Protein AF-A0ABD5Y7E5-F1 (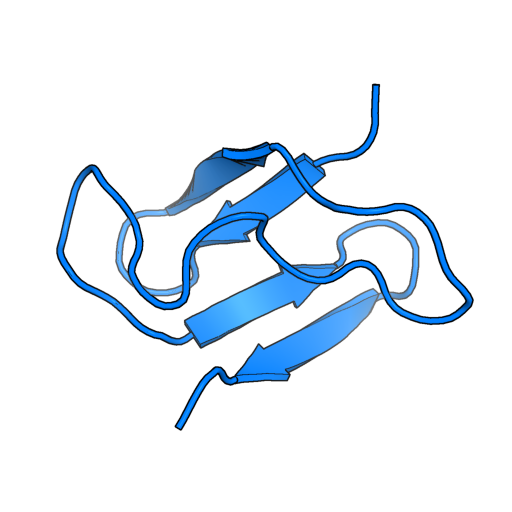afdb_monomer_lite)

Foldseek 3Di:
DFWWAQPVPRDIADFDDDLATDHPDCADPVPRGQWTARPVNRDIDGRD

Structure (mmCIF, N/CA/C/O backbone):
data_AF-A0ABD5Y7E5-F1
#
_entry.id   AF-A0ABD5Y7E5-F1
#
loop_
_atom_site.group_PDB
_atom_site.id
_atom_site.type_symbol
_atom_site.label_atom_id
_atom_site.label_alt_id
_atom_site.label_comp_id
_atom_site.label_asym_id
_atom_site.label_entity_id
_atom_site.label_seq_id
_atom_site.pdbx_PDB_ins_code
_atom_site.Cartn_x
_atom_site.Cartn_y
_atom_site.Cartn_z
_atom_site.occupancy
_atom_site.B_iso_or_equiv
_atom_site.auth_seq_id
_atom_site.auth_comp_id
_atom_site.auth_asym_id
_atom_site.auth_atom_id
_atom_site.pdbx_PDB_model_num
ATOM 1 N N . MET A 1 1 ? 5.913 10.979 -4.993 1.00 69.06 1 MET A N 1
ATOM 2 C CA . MET A 1 1 ? 5.516 10.347 -3.722 1.00 69.06 1 MET A CA 1
ATOM 3 C C . MET A 1 1 ? 4.622 9.193 -4.106 1.00 69.06 1 MET A C 1
ATOM 5 O O . MET A 1 1 ? 3.654 9.430 -4.817 1.00 69.06 1 MET A O 1
ATOM 9 N N . ASP A 1 2 ? 5.018 7.975 -3.765 1.00 88.62 2 ASP A N 1
ATOM 10 C CA . ASP A 1 2 ? 4.337 6.763 -4.210 1.00 88.62 2 ASP A CA 1
ATOM 11 C C . ASP A 1 2 ? 3.148 6.454 -3.301 1.00 88.62 2 ASP A C 1
ATOM 13 O O . ASP A 1 2 ? 3.225 6.608 -2.079 1.00 88.62 2 ASP A O 1
ATOM 17 N N . LEU A 1 3 ? 2.031 6.065 -3.913 1.00 92.31 3 LEU A N 1
ATOM 18 C CA . LEU A 1 3 ? 0.771 5.803 -3.231 1.00 92.31 3 LEU A CA 1
ATOM 19 C C . LEU A 1 3 ? 0.207 4.466 -3.700 1.00 92.31 3 LEU A C 1
ATOM 21 O O . LEU A 1 3 ? 0.345 4.091 -4.862 1.00 92.31 3 LEU A O 1
ATOM 25 N N . VAL A 1 4 ? -0.472 3.781 -2.790 1.00 94.81 4 VAL A N 1
ATOM 26 C CA . VAL A 1 4 ? -1.361 2.663 -3.109 1.00 94.81 4 VAL A CA 1
ATOM 27 C C . VAL A 1 4 ? -2.766 3.007 -2.641 1.00 94.81 4 VAL A C 1
ATOM 29 O O . VAL A 1 4 ? -2.950 3.748 -1.673 1.00 94.81 4 VAL A O 1
ATOM 32 N N . MET A 1 5 ? -3.772 2.491 -3.332 1.00 95.56 5 MET A N 1
ATOM 33 C CA . MET A 1 5 ? -5.169 2.685 -2.964 1.00 95.56 5 MET A CA 1
ATOM 34 C C . MET A 1 5 ? -5.628 1.528 -2.084 1.00 95.56 5 MET A C 1
ATOM 36 O O . MET A 1 5 ? -5.587 0.376 -2.503 1.00 95.56 5 MET A O 1
ATOM 40 N N . CYS A 1 6 ? -6.111 1.814 -0.881 1.00 96.38 6 CYS A N 1
ATOM 41 C CA . CYS A 1 6 ? -6.766 0.818 -0.046 1.00 96.38 6 CYS A CA 1
ATOM 42 C C . CYS A 1 6 ? -8.040 0.311 -0.736 1.00 96.38 6 CYS A C 1
ATOM 44 O O . CYS A 1 6 ? -8.940 1.091 -1.040 1.00 96.38 6 CYS A O 1
ATOM 46 N N . LEU A 1 7 ? -8.168 -1.002 -0.911 1.00 95.75 7 LEU A N 1
ATOM 47 C CA . LEU A 1 7 ? -9.343 -1.628 -1.523 1.00 95.75 7 LEU A CA 1
ATOM 48 C C . LEU A 1 7 ? -10.552 -1.689 -0.581 1.00 95.75 7 LEU A C 1
ATOM 50 O O . LEU A 1 7 ? -11.677 -1.788 -1.055 1.00 95.75 7 LEU A O 1
ATOM 54 N N . GLY A 1 8 ? -10.336 -1.612 0.737 1.00 95.12 8 GLY A N 1
ATOM 55 C CA . GLY A 1 8 ? -11.422 -1.577 1.722 1.00 95.12 8 GLY A CA 1
ATOM 56 C C . GLY A 1 8 ? -12.226 -0.270 1.716 1.00 95.12 8 GLY A C 1
ATOM 57 O O . GLY A 1 8 ? -13.451 -0.306 1.674 1.00 95.12 8 GLY A O 1
ATOM 58 N N . CYS A 1 9 ? -11.550 0.885 1.753 1.00 96.31 9 CYS A N 1
ATOM 59 C CA . CYS A 1 9 ? -12.202 2.198 1.868 1.00 96.31 9 CYS A CA 1
ATOM 60 C C . CYS A 1 9 ? -11.905 3.179 0.721 1.00 96.31 9 CYS A C 1
ATOM 62 O O . CYS A 1 9 ? -12.390 4.308 0.752 1.00 96.31 9 CYS A O 1
ATOM 64 N N . GLY A 1 10 ? -11.080 2.806 -0.262 1.00 95.31 10 GLY A N 1
ATOM 65 C CA . GLY A 1 10 ? -10.694 3.671 -1.386 1.00 95.31 10 GLY A CA 1
ATOM 66 C C . GLY A 1 10 ? -9.715 4.797 -1.034 1.00 95.31 10 GLY A C 1
ATOM 67 O O . GLY A 1 10 ? -9.405 5.623 -1.887 1.00 95.31 10 GLY A O 1
ATOM 68 N N . SER A 1 11 ? -9.221 4.865 0.207 1.00 95.19 11 SER A N 1
ATOM 69 C CA . SER A 1 11 ? -8.247 5.888 0.614 1.00 95.19 11 SER A CA 1
ATOM 70 C C . SER A 1 11 ? -6.857 5.593 0.053 1.00 95.19 11 SER A C 1
ATOM 72 O O . SER A 1 11 ? -6.418 4.445 0.051 1.00 95.19 11 SER A O 1
ATOM 74 N N . PHE A 1 12 ? -6.136 6.630 -0.370 1.00 94.19 12 PHE A N 1
ATOM 75 C CA . PHE A 1 12 ? -4.741 6.506 -0.790 1.00 94.19 12 PHE A CA 1
ATOM 76 C C . PHE A 1 12 ? -3.809 6.544 0.420 1.00 94.19 12 PHE A C 1
ATOM 78 O O . PHE A 1 12 ? -3.930 7.421 1.276 1.00 94.19 12 PHE A O 1
ATOM 85 N N . THR A 1 13 ? -2.868 5.607 0.478 1.00 93.38 13 THR A N 1
ATOM 86 C CA . THR A 1 13 ? -1.874 5.506 1.547 1.00 93.38 13 THR A CA 1
ATOM 87 C C . THR A 1 13 ? -0.461 5.599 0.975 1.00 93.38 13 THR A C 1
ATOM 89 O O . THR A 1 13 ? -0.215 5.058 -0.108 1.00 93.38 13 THR A O 1
ATOM 92 N N . PRO A 1 14 ? 0.483 6.233 1.691 1.00 93.38 14 PRO A N 1
ATOM 93 C CA . PRO A 1 14 ? 1.897 6.227 1.331 1.00 93.38 14 PRO A CA 1
ATOM 94 C C . PRO A 1 14 ? 2.433 4.814 1.101 1.00 93.38 14 PRO A C 1
ATOM 96 O O . PRO A 1 14 ? 2.108 3.889 1.852 1.00 93.38 14 PRO A O 1
ATOM 99 N N . ALA A 1 15 ? 3.266 4.670 0.076 1.00 93.25 15 ALA A N 1
ATOM 100 C CA . ALA A 1 15 ? 3.846 3.403 -0.327 1.00 93.25 15 ALA A CA 1
ATOM 101 C C . ALA A 1 15 ? 5.369 3.482 -0.469 1.00 93.25 15 ALA A C 1
ATOM 103 O O . ALA A 1 15 ? 5.933 4.534 -0.778 1.00 93.25 15 ALA A O 1
ATOM 104 N N . VAL A 1 16 ? 6.027 2.345 -0.259 1.00 91.38 16 VAL A N 1
ATOM 105 C CA . VAL A 1 16 ? 7.445 2.156 -0.560 1.00 91.38 16 VAL A CA 1
ATOM 106 C C . VAL A 1 16 ? 7.591 1.893 -2.067 1.00 91.38 16 VAL A C 1
ATOM 108 O O . VAL A 1 16 ? 6.862 1.048 -2.603 1.00 91.38 16 VAL A O 1
ATOM 111 N N . PRO A 1 17 ? 8.502 2.596 -2.766 1.00 88.56 17 PRO A N 1
ATOM 112 C CA . PRO A 1 17 ? 8.750 2.377 -4.189 1.00 88.56 17 PRO A CA 1
ATOM 113 C C . PRO A 1 17 ? 9.350 0.990 -4.464 1.00 88.56 17 PRO A C 1
ATOM 115 O O . PRO A 1 17 ? 10.152 0.476 -3.686 1.00 88.56 17 PRO A O 1
ATOM 118 N N . GLY A 1 18 ? 8.986 0.402 -5.604 1.00 85.75 18 GLY A N 1
ATOM 119 C CA . GLY A 1 18 ? 9.448 -0.908 -6.069 1.00 85.75 18 GLY A CA 1
ATOM 120 C C . GLY A 1 18 ? 8.748 -1.310 -7.371 1.00 85.75 18 GLY A C 1
ATOM 121 O O . GLY A 1 18 ? 7.957 -0.536 -7.901 1.00 85.75 18 GLY A O 1
ATOM 122 N N . GLU A 1 19 ? 9.010 -2.521 -7.878 1.00 85.19 19 GLU A N 1
ATOM 123 C CA . GLU A 1 19 ? 8.286 -3.066 -9.050 1.00 85.19 19 GLU A CA 1
ATOM 124 C C . GLU A 1 19 ? 6.775 -3.182 -8.805 1.00 85.19 19 GLU A C 1
ATOM 126 O O . GLU A 1 19 ? 5.971 -3.042 -9.722 1.00 85.19 19 GLU A O 1
ATOM 131 N N . VAL A 1 20 ? 6.403 -3.438 -7.551 1.00 86.62 20 VAL A N 1
ATOM 132 C CA . VAL A 1 20 ? 5.037 -3.365 -7.046 1.00 86.62 20 VAL A CA 1
ATOM 133 C C . VAL A 1 20 ? 5.093 -2.528 -5.782 1.00 86.62 20 VAL A C 1
ATOM 135 O O . VAL A 1 20 ? 5.788 -2.891 -4.827 1.00 86.62 20 VAL A O 1
ATOM 138 N N . ARG A 1 21 ? 4.377 -1.409 -5.767 1.00 91.06 21 ARG A N 1
ATOM 139 C CA . ARG A 1 21 ? 4.325 -0.537 -4.597 1.00 91.06 21 ARG A CA 1
ATOM 140 C C . ARG A 1 21 ? 3.623 -1.233 -3.455 1.00 91.06 21 ARG A C 1
ATOM 142 O O . ARG A 1 21 ? 2.535 -1.779 -3.622 1.00 91.06 21 ARG A O 1
ATOM 149 N N . ARG A 1 22 ? 4.230 -1.171 -2.275 1.00 90.06 22 ARG A N 1
ATOM 150 C CA . ARG A 1 22 ? 3.653 -1.724 -1.048 1.00 90.06 22 ARG A CA 1
ATOM 151 C C . ARG A 1 22 ? 3.321 -0.604 -0.076 1.00 90.06 22 ARG A C 1
ATOM 153 O O . ARG A 1 22 ? 4.102 0.344 0.003 1.00 90.06 22 ARG A O 1
ATOM 160 N N . PRO A 1 23 ? 2.198 -0.683 0.651 1.00 92.31 23 PRO A N 1
ATOM 161 C CA . PRO A 1 23 ? 1.902 0.293 1.693 1.00 92.31 23 PRO A CA 1
ATOM 162 C C . PRO A 1 23 ? 3.031 0.307 2.737 1.00 92.31 23 PRO A C 1
ATOM 164 O O . PRO A 1 23 ? 3.695 -0.703 2.961 1.00 92.31 23 PRO A O 1
ATOM 167 N N . ILE A 1 24 ? 3.268 1.463 3.361 1.00 91.62 24 ILE A N 1
ATOM 168 C CA . ILE A 1 24 ? 4.273 1.582 4.435 1.00 91.62 24 ILE A CA 1
ATOM 169 C C . ILE A 1 24 ? 3.837 0.825 5.702 1.00 91.62 24 ILE A C 1
ATOM 171 O O . ILE A 1 24 ? 4.685 0.361 6.457 1.00 91.62 24 ILE A O 1
ATOM 175 N N . ALA A 1 25 ? 2.529 0.717 5.933 1.00 90.75 25 ALA A N 1
ATOM 176 C CA . ALA A 1 25 ? 1.942 -0.027 7.040 1.00 90.75 25 ALA A CA 1
ATOM 177 C C . ALA A 1 25 ? 1.176 -1.243 6.512 1.00 90.7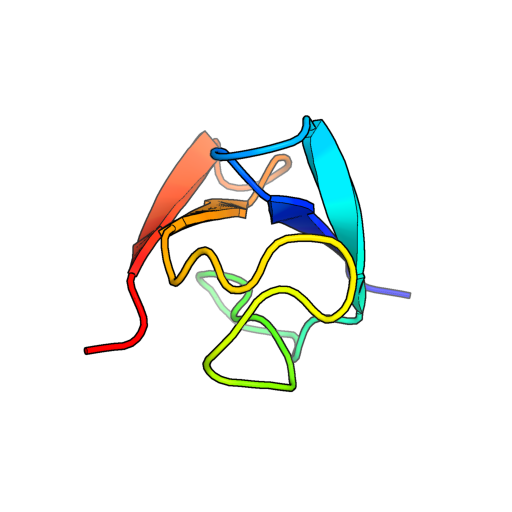5 25 ALA A C 1
ATOM 179 O O . ALA A 1 25 ? 0.567 -1.165 5.444 1.00 90.75 25 ALA A O 1
ATOM 180 N N . ASP A 1 26 ? 1.159 -2.325 7.290 1.00 91.19 26 ASP A N 1
ATOM 181 C CA . ASP A 1 26 ? 0.440 -3.551 6.928 1.00 91.19 26 ASP A CA 1
ATOM 182 C C . ASP A 1 26 ? -1.082 -3.347 6.903 1.00 91.19 26 ASP A C 1
ATOM 184 O O . ASP A 1 26 ? -1.797 -4.041 6.189 1.00 91.19 26 ASP A O 1
ATOM 188 N N . GLU A 1 27 ? -1.597 -2.347 7.615 1.00 94.50 27 GLU A N 1
ATOM 189 C CA . GLU A 1 27 ? -3.020 -2.023 7.647 1.00 94.50 27 GLU A CA 1
ATOM 190 C C . GLU A 1 27 ? -3.291 -0.603 7.154 1.00 94.50 27 GLU A C 1
ATOM 192 O O . GLU A 1 27 ? -2.523 0.338 7.376 1.00 94.50 27 GLU A O 1
ATOM 197 N N . CYS A 1 28 ? -4.441 -0.422 6.505 1.00 94.50 28 CYS A N 1
ATOM 198 C CA . CYS A 1 28 ? -4.907 0.893 6.111 1.00 94.50 28 CYS A CA 1
ATOM 199 C C . CYS A 1 28 ? -5.235 1.705 7.373 1.00 94.50 28 CYS A C 1
ATOM 201 O O . CYS A 1 28 ? -6.161 1.334 8.097 1.00 94.50 28 CYS A O 1
ATOM 203 N N . PRO A 1 29 ? -4.603 2.870 7.597 1.00 92.00 29 PRO A N 1
ATOM 204 C CA . PRO A 1 29 ? -4.806 3.654 8.815 1.00 92.00 29 PRO A CA 1
ATOM 205 C C . PRO A 1 29 ? -6.232 4.207 8.962 1.00 92.00 29 PRO A C 1
ATOM 207 O O . PRO A 1 29 ? -6.599 4.670 10.035 1.00 92.00 29 PRO A O 1
ATOM 210 N N . ASN A 1 30 ? -7.036 4.182 7.893 1.00 93.56 30 ASN A N 1
ATOM 211 C CA . ASN A 1 30 ? -8.407 4.689 7.906 1.00 93.56 30 ASN A CA 1
ATOM 212 C C . ASN A 1 30 ? -9.458 3.602 8.204 1.00 93.56 30 ASN A C 1
ATOM 214 O O . ASN A 1 30 ? -10.521 3.908 8.732 1.00 93.56 30 ASN A O 1
ATOM 218 N N . CYS A 1 31 ? -9.206 2.340 7.834 1.00 95.38 31 CYS A N 1
ATOM 219 C CA . CYS A 1 31 ? -10.218 1.278 7.945 1.00 95.38 31 CYS A CA 1
ATOM 220 C C . CYS A 1 31 ? -9.703 -0.084 8.432 1.00 95.38 31 CYS A C 1
ATOM 222 O O . CYS A 1 31 ? -10.504 -1.004 8.565 1.00 95.38 31 CYS A O 1
ATOM 224 N N . GLY A 1 32 ? -8.396 -0.241 8.660 1.00 94.56 32 GLY A N 1
ATOM 225 C CA . GLY A 1 32 ? -7.777 -1.504 9.081 1.00 94.56 32 GLY A CA 1
ATOM 226 C C . GLY A 1 32 ? -7.676 -2.568 7.982 1.00 94.56 32 GLY A C 1
ATOM 227 O O . GLY A 1 32 ? -7.328 -3.709 8.253 1.00 94.56 32 GLY A O 1
ATOM 228 N N . SER A 1 33 ? -8.004 -2.243 6.727 1.00 95.06 33 SER A N 1
ATOM 229 C CA . SER A 1 33 ? -7.887 -3.207 5.627 1.00 95.06 33 SER A CA 1
ATOM 230 C C . SER A 1 33 ? -6.425 -3.483 5.277 1.00 95.06 33 SER A C 1
ATOM 232 O O . SER A 1 33 ? -5.636 -2.553 5.151 1.00 95.06 33 SER A O 1
ATOM 234 N N . VAL A 1 34 ? -6.106 -4.752 5.028 1.00 96.06 34 VAL A N 1
ATOM 235 C CA . VAL A 1 34 ? -4.789 -5.235 4.573 1.00 96.06 34 VAL A CA 1
ATOM 236 C C . VAL A 1 34 ? -4.705 -5.414 3.050 1.00 96.06 34 VAL A C 1
ATOM 238 O O . VAL A 1 34 ? -3.819 -6.086 2.528 1.00 96.06 34 VAL A O 1
ATOM 241 N N . ALA A 1 35 ? -5.685 -4.891 2.306 1.00 95.88 35 ALA A N 1
ATOM 242 C CA . ALA A 1 35 ? -5.785 -5.059 0.860 1.00 95.88 35 ALA A CA 1
ATOM 243 C C . ALA A 1 35 ? -5.642 -3.712 0.146 1.00 95.88 35 ALA A C 1
ATOM 245 O O . ALA A 1 35 ? -6.412 -2.779 0.383 1.00 95.88 35 ALA A O 1
ATOM 246 N N . PHE A 1 36 ? -4.688 -3.638 -0.776 1.00 96.06 36 PHE A N 1
ATOM 247 C CA . PHE A 1 36 ? -4.300 -2.425 -1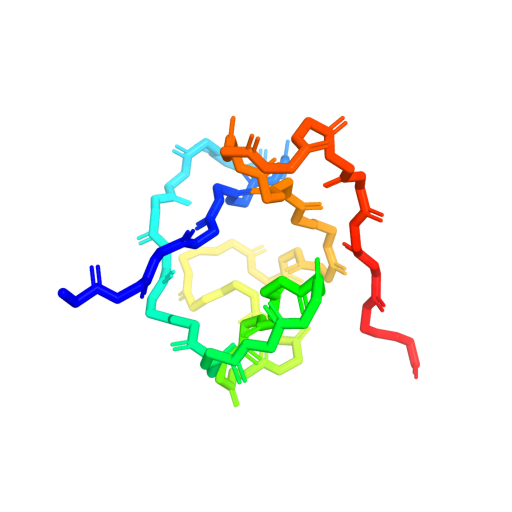.484 1.00 96.06 36 PHE A CA 1
ATOM 248 C C . PHE A 1 36 ? -4.147 -2.687 -2.985 1.00 96.06 36 PHE A C 1
ATOM 250 O O . PHE A 1 36 ? -3.936 -3.817 -3.413 1.00 96.06 36 PHE A O 1
ATOM 257 N N . ARG A 1 37 ? -4.233 -1.634 -3.795 1.00 95.50 37 ARG A N 1
ATOM 258 C CA . ARG A 1 37 ? -3.986 -1.632 -5.238 1.00 95.50 37 ARG A CA 1
ATOM 259 C C . ARG A 1 37 ? -2.869 -0.647 -5.541 1.00 95.50 37 ARG A C 1
ATOM 261 O O . ARG A 1 37 ? -2.994 0.540 -5.242 1.00 95.50 37 ARG A O 1
ATOM 268 N N . ASP A 1 38 ? -1.821 -1.124 -6.194 1.00 94.56 38 ASP A N 1
ATOM 269 C CA . ASP A 1 38 ? -0.894 -0.264 -6.920 1.00 94.56 38 ASP A CA 1
ATOM 270 C C . ASP A 1 38 ? -1.579 0.188 -8.210 1.00 94.56 38 ASP A C 1
ATOM 272 O O . ASP A 1 38 ? -1.852 -0.620 -9.105 1.00 94.56 38 ASP A O 1
ATOM 276 N N . THR A 1 39 ? -1.923 1.471 -8.277 1.00 88.69 39 THR A N 1
ATOM 277 C CA . THR A 1 39 ? -2.673 2.031 -9.402 1.00 88.69 39 THR A CA 1
ATOM 278 C C . THR A 1 39 ? -1.837 2.176 -10.663 1.00 88.69 39 THR A C 1
ATOM 280 O O . THR A 1 39 ? -2.420 2.136 -11.743 1.00 88.69 39 THR A O 1
ATOM 283 N N . ASP A 1 40 ? -0.508 2.281 -10.566 1.00 88.88 40 ASP A N 1
ATOM 284 C CA . ASP A 1 40 ? 0.307 2.434 -11.778 1.00 88.88 40 ASP A CA 1
ATOM 285 C C . ASP A 1 40 ? 0.737 1.074 -12.327 1.00 88.88 40 ASP A C 1
ATOM 287 O O . ASP A 1 40 ? 0.756 0.882 -13.540 1.00 88.88 40 ASP A O 1
ATOM 291 N N . ALA A 1 41 ? 1.031 0.105 -11.453 1.00 88.94 41 ALA A N 1
ATOM 292 C CA . ALA A 1 41 ? 1.295 -1.270 -11.883 1.00 88.94 41 ALA A CA 1
ATOM 293 C C . ALA A 1 41 ? 0.003 -2.056 -12.191 1.00 88.94 41 ALA A C 1
ATOM 295 O O . ALA A 1 41 ? 0.059 -3.150 -12.757 1.00 88.94 41 ALA A O 1
ATOM 296 N N . GLY A 1 42 ? -1.162 -1.538 -11.780 1.00 89.38 42 GLY A N 1
ATOM 297 C CA . GLY A 1 42 ? -2.462 -2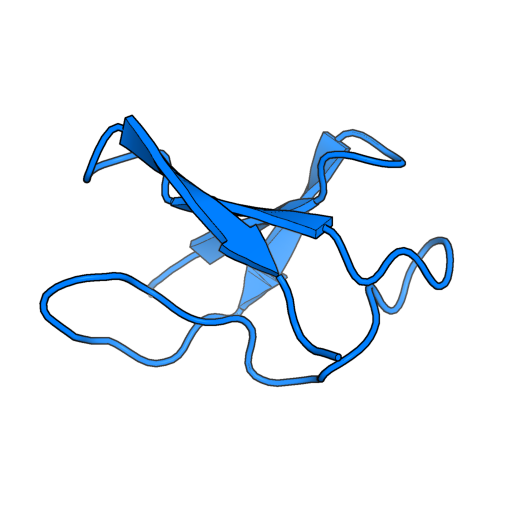.201 -11.914 1.00 89.38 42 GLY A CA 1
ATOM 298 C C . GLY A 1 42 ? -2.600 -3.473 -11.066 1.00 89.38 42 GLY A C 1
ATOM 299 O O . GLY A 1 42 ? -3.452 -4.318 -11.345 1.00 89.38 42 GLY A O 1
ATOM 300 N N . ARG A 1 43 ? -1.767 -3.646 -10.035 1.00 91.81 43 ARG A N 1
ATOM 301 C CA . ARG A 1 43 ? -1.626 -4.896 -9.266 1.00 91.81 43 ARG A CA 1
ATOM 302 C C . ARG A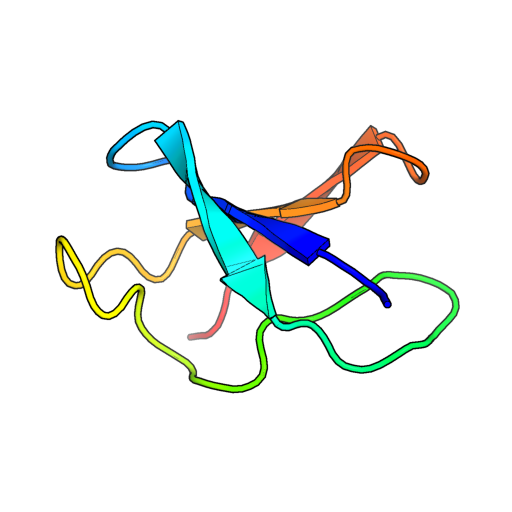 1 43 ? -2.226 -4.769 -7.872 1.00 91.81 43 ARG A C 1
ATOM 304 O O . ARG A 1 43 ? -2.065 -3.742 -7.222 1.00 91.81 43 ARG A O 1
ATOM 311 N N . ASP A 1 44 ? -2.886 -5.828 -7.414 1.00 94.19 44 ASP A N 1
ATOM 312 C CA . ASP A 1 44 ? -3.334 -5.933 -6.024 1.00 94.19 44 ASP A CA 1
ATOM 313 C C . ASP A 1 44 ? -2.203 -6.424 -5.125 1.00 94.19 44 ASP A C 1
ATOM 315 O O . ASP A 1 44 ? -1.426 -7.305 -5.497 1.00 94.19 44 ASP A O 1
ATOM 319 N N . VAL A 1 45 ? -2.144 -5.855 -3.928 1.00 91.19 45 VAL A N 1
ATOM 320 C CA . VAL 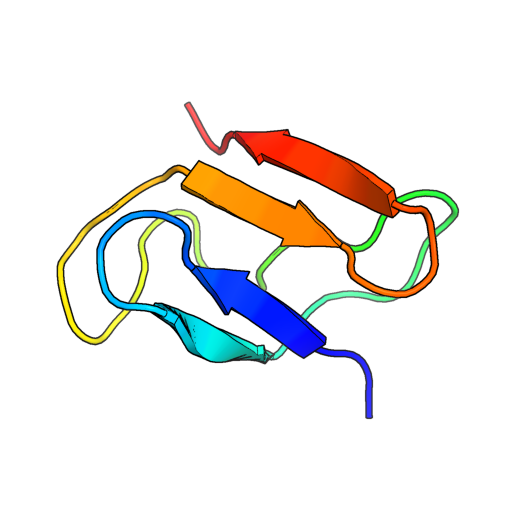A 1 45 ? -1.151 -6.120 -2.894 1.00 91.19 45 VAL A CA 1
ATOM 321 C C . VAL A 1 45 ? -1.886 -6.411 -1.595 1.00 91.19 45 VAL A C 1
ATOM 323 O O . VAL A 1 45 ? -2.785 -5.669 -1.199 1.00 91.19 45 VAL A O 1
ATOM 326 N N . ARG A 1 46 ? -1.506 -7.501 -0.934 1.00 91.50 46 ARG A N 1
ATOM 327 C CA . ARG A 1 46 ? -1.964 -7.837 0.412 1.00 91.50 46 ARG A CA 1
ATOM 328 C C . ARG A 1 46 ? -0.778 -7.924 1.359 1.00 91.50 46 ARG A C 1
ATOM 330 O O . ARG A 1 46 ? 0.318 -8.297 0.939 1.00 91.50 46 ARG A O 1
ATOM 337 N N . THR A 1 47 ? -1.029 -7.534 2.593 1.00 84.50 47 THR A N 1
ATOM 338 C CA . THR A 1 47 ? -0.092 -7.504 3.715 1.00 84.50 47 THR A CA 1
ATOM 339 C C . THR A 1 47 ? -0.658 -8.422 4.797 1.00 84.50 47 THR A C 1
ATOM 341 O O . THR A 1 47 ? -1.430 -7.987 5.643 1.00 84.50 47 THR A O 1
ATOM 344 N N . ASP A 1 48 ? -0.396 -9.723 4.676 1.00 75.69 48 ASP A N 1
ATOM 345 C CA . ASP A 1 48 ? -0.791 -10.772 5.625 1.00 75.69 48 ASP A CA 1
ATOM 346 C C . ASP A 1 48 ? 0.372 -11.249 6.508 1.00 75.69 48 ASP A C 1
ATOM 348 O O . ASP A 1 48 ? 1.546 -11.138 6.079 1.00 75.69 48 ASP A O 1
#

pLDDT: mean 91.57, std 5.1, range [69.06, 96.38]

Organism: NCBI:txid3026162

Radius of gyration: 9.03 Å; chains: 1; bounding box: 22×21×21 Å

Sequence (48 aa):
MDLVMCLGCGSFTPAVPGEVRRPIADECPNCGSVAFRDTDAGRDVRTD

Secondary structure (DSSP, 8-state):
--EEEETTT--EEEEE-SSS-EESSSS-TTT---EEEETTTTEEEE--